Protein AF-A0A9E3B354-F1 (afdb_monomer)

Radius of gyration: 17.32 Å; Cα contacts (8 Å, |Δi|>4): 187; chains: 1; bounding box: 32×49×49 Å

Secondary structure (DSSP, 8-state):
-PPPSS-SHHHHHHHHHHHHHHHHHHHHHHHHHHHHHS--HHHHHHHHHHHHHHHHHHHHHH-S-GGGHHHHHHHHHTT-TT--GGG-HHHHHHHHHHGGGGGG--SS-HHHHHHHHHHHHHHHHHHHH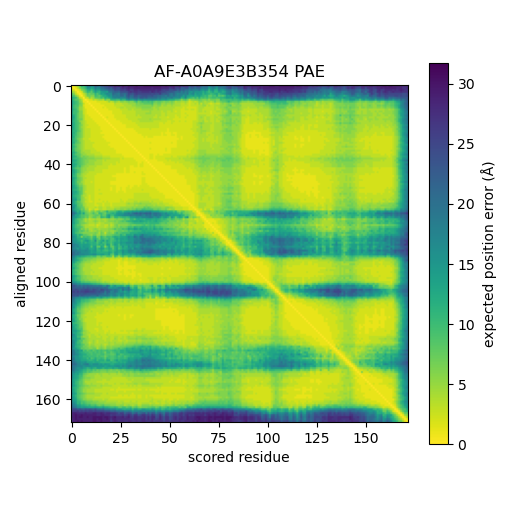HHHHHTTSEETTEEEEEHHHIIIIIIHHHHHHHTTPPP-----

Sequence (172 aa):
MTQHKYSGPALTRWKVGHRLFFVQIDLIILAIRQYVQEPTEHRLRRISDLLRGSAAMMQFCADFGDPSYASVRDSMANVDSNFTGVWSADHRVMIQELKKLRTSSTGWSPSHCDLEDAIRVAYAAHAFICRRFVGDDSSLANKKVPGHKTLLEKFMPRTLAAIGAAPNSQAA

Mean predicted aligned error: 7.38 Å

Foldseek 3Di:
DDDDPQDDDLLVQLVVLVVVLLVLLVQLLVLLVVCLVPPDLVSLLSNLVSLLVNLVSLVSNQPDDQVSVVSNVVVQCVVPLLRAPVPPPSNVSSLVSLLSLQVRDPDDDPSLVSNLVSLVSNLQSVLCSQCRHVNQQDGSNGRPGRPSCCSNVPVSVVSCVSNPHDDDPPDD

Structure (mmCIF, N/CA/C/O backbone):
data_AF-A0A9E3B354-F1
#
_entry.id   AF-A0A9E3B354-F1
#
loop_
_atom_site.group_PDB
_atom_site.id
_atom_site.type_symbol
_atom_site.label_atom_id
_atom_site.label_alt_id
_atom_site.label_comp_id
_atom_site.label_asym_id
_atom_site.label_entity_id
_atom_site.label_seq_id
_atom_site.pdbx_PDB_ins_code
_atom_site.Cartn_x
_atom_site.Cartn_y
_atom_site.Cartn_z
_atom_site.occupancy
_atom_site.B_iso_or_equiv
_atom_site.auth_seq_id
_atom_site.auth_comp_id
_atom_site.auth_asym_id
_atom_site.auth_atom_id
_atom_site.pdbx_PDB_model_num
ATOM 1 N N . MET A 1 1 ? 9.906 -24.648 -26.864 1.00 38.34 1 MET A N 1
ATOM 2 C CA . MET A 1 1 ? 9.398 -23.583 -25.971 1.00 38.34 1 MET A CA 1
ATOM 3 C C . MET A 1 1 ? 9.798 -22.244 -26.561 1.00 38.34 1 MET A C 1
ATOM 5 O O . MET A 1 1 ? 10.980 -21.934 -26.586 1.00 38.34 1 MET A O 1
ATOM 9 N N . THR A 1 2 ? 8.849 -21.496 -27.115 1.00 43.53 2 THR A N 1
ATOM 10 C CA . THR A 1 2 ? 9.095 -20.173 -27.703 1.00 43.53 2 THR A CA 1
ATOM 11 C C . THR A 1 2 ? 9.422 -19.190 -26.584 1.00 43.53 2 THR A C 1
ATOM 13 O O . THR A 1 2 ? 8.617 -18.980 -25.677 1.00 43.53 2 THR A O 1
ATOM 16 N N . GLN A 1 3 ? 10.628 -18.627 -26.610 1.00 45.78 3 GLN A N 1
ATOM 17 C CA . GLN A 1 3 ? 11.053 -17.611 -25.655 1.00 45.78 3 GLN A CA 1
ATOM 18 C C . GLN A 1 3 ? 10.127 -16.396 -25.814 1.00 45.78 3 GLN A C 1
ATOM 20 O O . GLN A 1 3 ? 9.963 -15.869 -26.913 1.00 45.78 3 GLN A O 1
ATOM 25 N N . HIS A 1 4 ? 9.451 -16.000 -24.734 1.00 50.31 4 HIS A N 1
ATOM 26 C CA . HIS A 1 4 ? 8.559 -14.842 -24.737 1.00 50.31 4 HIS A CA 1
ATOM 27 C C . HIS A 1 4 ? 9.336 -13.609 -25.236 1.00 50.31 4 HIS A C 1
ATOM 29 O O . HIS A 1 4 ? 10.444 -13.368 -24.755 1.00 50.31 4 HIS A O 1
ATOM 35 N N . LYS A 1 5 ? 8.764 -12.828 -26.173 1.00 54.38 5 LYS A N 1
ATOM 36 C CA . LYS A 1 5 ? 9.403 -11.647 -26.810 1.00 54.38 5 LYS A CA 1
ATOM 37 C C . LYS A 1 5 ? 10.031 -10.682 -25.795 1.00 54.38 5 LYS A C 1
ATOM 39 O O . LYS A 1 5 ? 11.015 -10.013 -26.083 1.00 54.38 5 LYS A O 1
ATOM 44 N N . TYR A 1 6 ? 9.468 -10.664 -24.592 1.00 59.56 6 TYR A N 1
ATOM 45 C CA . TYR A 1 6 ? 10.022 -10.011 -23.416 1.00 59.56 6 TYR A CA 1
ATOM 46 C C . TYR A 1 6 ? 10.570 -11.096 -22.481 1.00 59.56 6 TYR A C 1
ATOM 48 O O . TYR A 1 6 ? 9.788 -11.855 -21.901 1.00 59.56 6 TYR A O 1
ATOM 56 N N . SER A 1 7 ? 11.893 -11.199 -22.355 1.00 66.06 7 SER A N 1
ATOM 57 C CA . SER A 1 7 ? 12.579 -12.100 -21.423 1.00 66.06 7 SER A CA 1
ATOM 58 C C . SER A 1 7 ? 13.851 -11.428 -20.895 1.00 66.06 7 SER A C 1
ATOM 60 O O . SER A 1 7 ? 14.396 -10.545 -21.551 1.00 66.06 7 SER A O 1
ATOM 62 N N . GLY A 1 8 ? 14.285 -11.781 -19.683 1.00 77.88 8 GLY A N 1
ATOM 63 C CA . GLY A 1 8 ? 15.484 -11.208 -19.065 1.00 77.88 8 GLY A CA 1
ATOM 64 C C . GLY A 1 8 ? 15.343 -10.964 -17.557 1.00 77.88 8 GLY A C 1
ATOM 65 O O . GLY A 1 8 ? 14.230 -11.027 -17.023 1.00 77.88 8 GLY A O 1
ATOM 66 N N . PRO A 1 9 ? 16.454 -10.672 -16.855 1.00 81.75 9 PRO A N 1
ATOM 67 C CA . PRO A 1 9 ? 16.477 -10.544 -15.396 1.00 81.75 9 PRO A CA 1
ATOM 68 C C . PRO A 1 9 ? 15.495 -9.503 -14.839 1.00 81.75 9 PRO A C 1
ATOM 70 O O . PRO A 1 9 ? 14.837 -9.766 -13.833 1.00 81.75 9 PRO A O 1
ATOM 73 N N . ALA A 1 10 ? 15.334 -8.361 -15.519 1.00 83.94 10 ALA A N 1
ATOM 74 C CA . ALA A 1 10 ? 14.411 -7.300 -15.109 1.00 83.94 10 ALA A CA 1
ATOM 75 C C . ALA A 1 10 ? 12.942 -7.750 -15.149 1.00 83.94 10 ALA A C 1
ATOM 77 O O . ALA A 1 10 ? 12.208 -7.557 -14.182 1.00 83.94 10 ALA A O 1
ATOM 78 N N . LEU A 1 11 ? 12.517 -8.424 -16.226 1.00 81.12 11 LEU A N 1
ATOM 79 C CA . LEU A 1 11 ? 11.148 -8.928 -16.332 1.00 81.12 11 LEU A CA 1
ATOM 80 C C . LEU A 1 11 ? 10.877 -10.063 -15.338 1.00 81.12 11 LEU A C 1
ATOM 82 O O . LEU A 1 11 ? 9.784 -10.135 -14.776 1.00 81.12 11 LEU A O 1
ATOM 86 N N . THR A 1 12 ? 11.853 -10.943 -15.098 1.00 83.88 12 THR A N 1
ATOM 87 C CA . THR A 1 12 ? 11.736 -11.986 -14.068 1.00 83.88 12 THR A CA 1
ATOM 88 C C . THR A 1 12 ? 11.559 -11.364 -12.688 1.00 83.88 12 THR A C 1
ATOM 90 O O . THR A 1 12 ? 10.618 -11.720 -11.981 1.00 83.88 12 THR A O 1
ATOM 93 N N . ARG A 1 13 ? 12.401 -10.389 -12.328 1.00 85.38 13 ARG A N 1
ATOM 94 C CA . ARG A 1 13 ? 12.306 -9.655 -11.061 1.00 85.38 13 ARG A CA 1
ATOM 95 C C . ARG A 1 13 ? 10.970 -8.935 -10.921 1.00 85.38 13 ARG A C 1
ATOM 97 O O . ARG A 1 13 ? 10.319 -9.081 -9.892 1.00 85.38 13 ARG A O 1
ATOM 104 N N . TRP A 1 14 ? 10.516 -8.255 -11.974 1.00 84.00 14 TRP A N 1
ATOM 105 C CA . TRP A 1 14 ? 9.204 -7.612 -12.011 1.00 84.00 14 TRP A CA 1
ATOM 106 C C . TRP A 1 14 ? 8.068 -8.608 -11.746 1.00 84.00 14 TRP A C 1
ATOM 108 O O . TRP A 1 14 ? 7.241 -8.372 -10.868 1.00 84.00 14 TRP A O 1
ATOM 118 N N . LYS A 1 15 ? 8.044 -9.744 -12.459 1.00 82.69 15 LYS A N 1
ATOM 119 C CA . LYS A 1 15 ? 7.008 -10.782 -12.318 1.00 82.69 15 LYS A CA 1
ATOM 120 C C . LYS A 1 15 ? 7.011 -11.424 -10.932 1.00 82.69 15 LYS A C 1
ATOM 122 O O . LYS A 1 15 ? 5.948 -11.592 -10.341 1.00 82.69 15 LYS A O 1
ATOM 127 N N . VAL A 1 16 ? 8.185 -11.800 -10.425 1.00 86.12 16 VAL A N 1
ATOM 128 C CA . VAL A 1 16 ? 8.330 -12.398 -9.090 1.00 86.12 16 VAL A CA 1
ATOM 129 C C . VAL A 1 16 ? 7.907 -11.398 -8.023 1.00 86.12 16 VAL A C 1
ATOM 131 O O . VAL A 1 16 ? 7.076 -11.721 -7.180 1.00 86.12 16 VAL A O 1
ATOM 134 N N . GLY A 1 17 ? 8.410 -10.169 -8.105 1.00 85.69 17 GLY A N 1
ATOM 135 C CA . GLY A 1 17 ? 8.074 -9.112 -7.168 1.00 85.69 17 GLY A CA 1
ATOM 136 C C . GLY A 1 17 ? 6.579 -8.779 -7.155 1.00 85.69 17 GLY A C 1
ATOM 137 O O . GLY A 1 17 ? 5.995 -8.691 -6.082 1.00 85.69 17 GLY A O 1
ATOM 138 N N . HIS A 1 18 ? 5.920 -8.705 -8.318 1.00 84.94 18 HIS A N 1
ATOM 139 C CA . HIS A 1 18 ? 4.469 -8.482 -8.388 1.00 84.94 18 HIS A CA 1
ATOM 140 C C . HIS A 1 18 ? 3.662 -9.624 -7.770 1.00 84.94 18 HIS A C 1
ATOM 142 O O . HIS A 1 18 ? 2.683 -9.372 -7.076 1.00 84.94 18 HIS A O 1
ATOM 148 N N . ARG A 1 19 ? 4.074 -10.881 -7.978 1.00 86.62 19 ARG A N 1
ATOM 149 C CA . ARG A 1 19 ? 3.423 -12.032 -7.330 1.00 86.62 19 ARG A CA 1
ATOM 150 C C . ARG A 1 19 ? 3.533 -11.949 -5.810 1.00 86.62 19 ARG A C 1
ATOM 152 O O . ARG A 1 19 ? 2.537 -12.156 -5.127 1.00 86.62 19 ARG A O 1
ATOM 159 N N . LEU A 1 20 ? 4.716 -11.611 -5.295 1.00 88.06 20 LEU A N 1
ATOM 160 C CA . LEU A 1 20 ? 4.921 -11.404 -3.860 1.00 88.06 20 LEU A CA 1
ATOM 161 C C . LEU A 1 20 ? 4.068 -10.239 -3.345 1.00 88.06 20 LEU A C 1
ATOM 163 O O . LEU A 1 20 ? 3.438 -10.364 -2.301 1.00 88.06 20 LEU A O 1
ATOM 167 N N . PHE A 1 21 ? 3.980 -9.148 -4.108 1.00 87.81 21 PHE A N 1
ATOM 168 C CA . PHE A 1 21 ? 3.163 -7.991 -3.758 1.00 87.81 21 PHE A CA 1
ATOM 169 C C . PHE A 1 21 ? 1.665 -8.324 -3.667 1.00 87.81 21 PHE A C 1
ATOM 171 O O . PHE A 1 21 ? 0.999 -7.846 -2.753 1.00 87.81 21 PHE A O 1
ATOM 178 N N . PHE A 1 22 ? 1.130 -9.178 -4.547 1.00 87.94 22 PHE A N 1
ATOM 179 C CA . PHE A 1 22 ? -0.267 -9.622 -4.447 1.00 87.94 22 PHE A CA 1
ATOM 180 C C . PHE A 1 22 ? -0.524 -10.463 -3.196 1.00 87.94 22 PHE A C 1
ATOM 182 O O . PHE A 1 22 ? -1.462 -10.178 -2.458 1.00 87.94 22 PHE A O 1
ATOM 189 N N . VAL A 1 23 ? 0.363 -11.410 -2.881 1.00 91.94 23 VAL A N 1
ATOM 190 C CA . VAL A 1 23 ? 0.269 -12.165 -1.620 1.00 91.94 23 VAL A CA 1
ATOM 191 C C . VAL A 1 23 ? 0.346 -11.220 -0.415 1.00 91.94 23 VAL A C 1
ATOM 193 O O . VAL A 1 23 ? -0.389 -11.378 0.556 1.00 91.94 23 VAL A O 1
ATOM 196 N N . GLN A 1 24 ? 1.198 -10.197 -0.478 1.00 94.62 24 GLN A N 1
ATOM 197 C CA . GLN A 1 24 ? 1.321 -9.201 0.583 1.00 94.62 24 GLN A CA 1
ATOM 198 C C . GLN A 1 24 ? 0.036 -8.391 0.783 1.00 94.62 24 GLN A C 1
ATOM 200 O O . GLN A 1 24 ? -0.337 -8.126 1.925 1.00 94.62 24 GLN A O 1
ATOM 205 N N . ILE A 1 25 ? -0.654 -8.024 -0.302 1.00 93.75 25 ILE A N 1
ATOM 206 C CA . ILE A 1 25 ? -1.966 -7.367 -0.244 1.00 93.75 25 ILE A CA 1
ATOM 207 C C . ILE A 1 25 ? -2.964 -8.243 0.523 1.00 93.75 25 ILE A C 1
ATOM 209 O O . ILE A 1 25 ? -3.622 -7.751 1.443 1.00 93.75 25 ILE A O 1
ATOM 213 N N . ASP A 1 26 ? -3.030 -9.536 0.209 1.00 95.06 26 ASP A N 1
ATOM 214 C CA . ASP A 1 26 ? -3.939 -10.469 0.880 1.00 95.06 26 ASP A CA 1
ATOM 215 C C . ASP A 1 26 ? -3.620 -10.602 2.372 1.00 95.06 26 ASP A C 1
ATOM 217 O O . ASP A 1 26 ? -4.519 -10.568 3.217 1.00 95.06 26 ASP A O 1
ATOM 221 N N . LEU A 1 27 ? -2.334 -10.675 2.728 1.00 97.75 27 LEU A N 1
ATOM 222 C CA . LEU A 1 27 ? -1.902 -10.708 4.126 1.00 97.75 27 LEU A CA 1
ATOM 223 C C . LEU A 1 27 ? -2.299 -9.434 4.882 1.00 97.75 27 LEU A C 1
ATOM 225 O O . LEU A 1 27 ? -2.748 -9.529 6.027 1.00 97.75 27 LEU A O 1
ATOM 229 N N . ILE A 1 28 ? -2.175 -8.258 4.257 1.00 97.62 28 ILE A N 1
ATOM 230 C CA . ILE A 1 28 ? -2.609 -6.980 4.843 1.00 97.62 28 ILE A CA 1
ATOM 231 C C . ILE A 1 28 ? -4.127 -6.987 5.059 1.00 97.62 28 ILE A C 1
ATOM 233 O O . ILE A 1 28 ? -4.585 -6.650 6.150 1.00 97.62 28 ILE A O 1
ATOM 237 N N . ILE A 1 29 ? -4.911 -7.416 4.064 1.00 97.50 29 ILE A N 1
ATOM 238 C CA . ILE A 1 29 ? -6.375 -7.529 4.170 1.00 97.50 29 ILE A CA 1
ATOM 239 C C . ILE A 1 29 ? -6.766 -8.424 5.348 1.00 97.50 29 ILE A C 1
ATOM 241 O O . ILE A 1 29 ? -7.600 -8.041 6.171 1.00 97.50 29 ILE A O 1
ATOM 245 N N . LEU A 1 30 ? -6.160 -9.609 5.449 1.00 97.94 30 LEU A N 1
ATOM 246 C CA . LEU A 1 30 ? -6.443 -10.555 6.526 1.00 97.94 30 LEU A CA 1
ATOM 247 C C . LEU A 1 30 ? -6.051 -9.988 7.894 1.00 97.94 30 LEU A C 1
ATOM 249 O O . LEU A 1 30 ? -6.830 -10.109 8.838 1.00 97.94 30 LEU A O 1
ATOM 253 N N . ALA A 1 31 ? -4.893 -9.333 8.004 1.00 97.62 31 ALA A N 1
ATOM 254 C CA . ALA A 1 31 ? -4.447 -8.717 9.251 1.00 97.62 31 ALA A CA 1
ATOM 255 C C . ALA A 1 31 ? -5.386 -7.589 9.706 1.00 97.62 31 ALA A C 1
ATOM 257 O O . ALA A 1 31 ? -5.748 -7.534 10.881 1.00 97.62 31 ALA A O 1
ATOM 258 N N . ILE A 1 32 ? -5.847 -6.742 8.777 1.00 96.25 32 ILE A N 1
ATOM 259 C CA . ILE A 1 32 ? -6.831 -5.693 9.072 1.00 96.25 32 ILE A CA 1
ATOM 260 C C . ILE A 1 32 ? -8.142 -6.310 9.552 1.00 96.25 32 ILE A C 1
ATOM 262 O O . ILE A 1 32 ? -8.662 -5.907 10.587 1.00 96.25 32 ILE A O 1
ATOM 266 N N . ARG A 1 33 ? -8.667 -7.320 8.849 1.00 96.50 33 ARG A N 1
ATOM 267 C CA . ARG A 1 33 ? -9.909 -7.997 9.255 1.00 96.50 33 ARG A CA 1
ATOM 268 C C . ARG A 1 33 ? -9.790 -8.618 10.639 1.00 96.50 33 ARG A C 1
ATOM 270 O O . ARG A 1 33 ? -10.705 -8.478 11.440 1.00 96.50 33 ARG A O 1
ATOM 277 N N . GLN A 1 34 ? -8.663 -9.259 10.936 1.00 95.88 34 GLN A N 1
ATOM 278 C CA . GLN A 1 34 ? -8.391 -9.812 12.260 1.00 95.88 34 GLN A CA 1
ATOM 279 C C . GLN A 1 34 ? -8.354 -8.732 13.345 1.00 95.88 34 GLN A C 1
ATOM 281 O O . GLN A 1 34 ? -8.923 -8.937 14.411 1.00 95.88 34 GLN A O 1
ATOM 286 N N . TYR A 1 35 ? -7.716 -7.589 13.082 1.00 93.88 35 TYR A N 1
ATOM 287 C CA . TYR A 1 35 ? -7.713 -6.456 14.008 1.00 93.88 35 TYR A CA 1
ATOM 288 C C . TYR A 1 35 ? -9.115 -5.873 14.217 1.00 93.88 35 TYR A C 1
ATOM 290 O O . TYR A 1 35 ? -9.491 -5.588 15.344 1.00 93.88 35 TYR A O 1
ATOM 298 N N . VAL A 1 36 ? -9.911 -5.732 13.153 1.00 93.38 36 VAL A N 1
ATOM 299 C CA . VAL A 1 36 ? -11.286 -5.218 13.251 1.00 93.38 36 VAL A CA 1
ATOM 300 C C . VAL A 1 36 ? -12.169 -6.126 14.112 1.00 93.38 36 VAL A C 1
ATOM 302 O O . VAL A 1 36 ? -13.021 -5.619 14.835 1.00 93.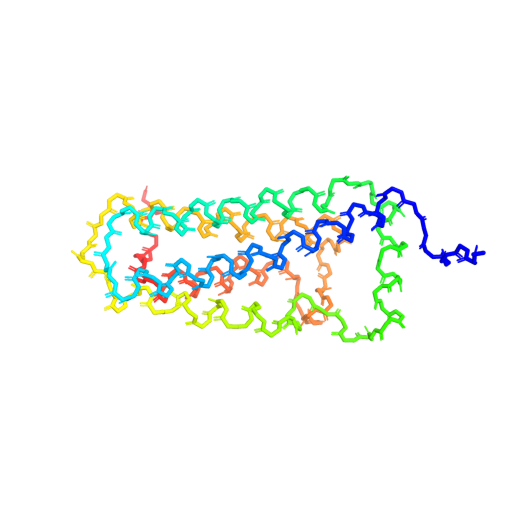38 36 VAL A O 1
ATOM 305 N N . GLN A 1 37 ? -11.975 -7.448 14.047 1.00 93.44 37 GLN A N 1
ATOM 306 C CA . GLN A 1 37 ? -12.708 -8.403 14.888 1.00 93.44 37 GLN A CA 1
ATOM 307 C C . GLN A 1 37 ? -12.239 -8.385 16.347 1.00 93.44 37 GLN A C 1
ATOM 309 O O . GLN A 1 37 ? -13.054 -8.500 17.256 1.00 93.44 37 GLN A O 1
ATOM 314 N N . GLU A 1 38 ? -10.934 -8.247 16.573 1.00 92.62 38 GLU A N 1
ATOM 315 C CA . GLU A 1 38 ? -10.334 -8.275 17.905 1.00 92.62 38 GLU A CA 1
ATOM 316 C C . GLU A 1 38 ? -9.209 -7.228 17.992 1.00 92.62 38 GLU A C 1
ATOM 318 O O . GLU A 1 38 ? -8.051 -7.532 17.681 1.00 92.62 38 GLU A O 1
ATOM 323 N N . PRO A 1 39 ? -9.518 -5.979 18.382 1.00 91.00 39 PRO A N 1
ATOM 324 C CA . PRO A 1 39 ? -8.530 -4.908 18.392 1.00 91.00 39 PRO A CA 1
ATOM 325 C C . PRO A 1 39 ? -7.482 -5.118 19.488 1.00 91.00 39 PRO A C 1
ATOM 327 O O . PRO A 1 39 ? -7.756 -4.969 20.676 1.00 91.00 39 PRO A O 1
ATOM 330 N N . THR A 1 40 ? -6.255 -5.452 19.088 1.00 90.62 40 THR A N 1
ATOM 331 C CA . THR A 1 40 ? -5.104 -5.570 19.995 1.00 90.62 40 THR A CA 1
ATOM 332 C C . THR A 1 40 ? -3.885 -4.861 19.417 1.00 90.62 40 THR A C 1
ATOM 334 O O . THR A 1 40 ? -3.700 -4.814 18.198 1.00 90.62 40 THR A O 1
ATOM 337 N N . GLU A 1 41 ? -3.009 -4.361 20.291 1.00 89.38 41 GLU A N 1
ATOM 338 C CA . GLU A 1 41 ? -1.750 -3.705 19.904 1.00 89.38 41 GLU A CA 1
ATOM 339 C C . GLU A 1 41 ? -0.878 -4.602 19.014 1.00 89.38 41 GLU A C 1
ATOM 341 O O . GLU A 1 41 ? -0.339 -4.162 18.003 1.00 89.38 41 GLU A O 1
ATOM 346 N N . HIS A 1 42 ? -0.795 -5.895 19.338 1.00 91.81 42 HIS A N 1
ATOM 347 C CA . HIS A 1 42 ? -0.046 -6.866 18.541 1.00 91.81 42 HIS A CA 1
ATOM 348 C C . HIS A 1 42 ? -0.597 -6.997 17.111 1.00 91.81 42 HIS A C 1
ATOM 350 O O . HIS A 1 42 ? 0.169 -7.037 16.146 1.00 91.81 42 HIS A O 1
ATOM 356 N N . ARG A 1 43 ? -1.926 -7.046 16.950 1.00 94.00 43 ARG A N 1
ATOM 357 C CA . ARG A 1 43 ? -2.555 -7.125 15.624 1.00 94.00 43 ARG A CA 1
ATOM 358 C C . ARG A 1 43 ? -2.382 -5.822 14.845 1.00 94.00 43 ARG A C 1
ATOM 360 O O . ARG A 1 43 ? -2.152 -5.889 13.641 1.00 94.00 43 ARG A O 1
ATOM 367 N N . LEU A 1 44 ? -2.418 -4.670 15.518 1.00 92.44 44 LEU A N 1
ATOM 368 C CA . LEU A 1 44 ? -2.142 -3.378 14.889 1.00 92.44 44 LEU A CA 1
ATOM 369 C C . LEU A 1 44 ? -0.693 -3.299 14.388 1.00 92.44 44 LEU A C 1
ATOM 371 O O . LEU A 1 44 ? -0.465 -2.998 13.219 1.00 92.44 44 LEU A O 1
ATOM 375 N N . ARG A 1 45 ? 0.279 -3.686 15.224 1.00 93.50 45 ARG A N 1
ATOM 376 C CA . ARG A 1 45 ? 1.699 -3.751 14.846 1.00 93.50 45 ARG A CA 1
ATOM 377 C C . ARG A 1 45 ? 1.944 -4.680 13.660 1.00 93.50 45 ARG A C 1
ATOM 379 O O . ARG A 1 45 ? 2.678 -4.322 12.746 1.00 93.50 45 ARG A O 1
ATOM 386 N N . ARG A 1 46 ? 1.267 -5.832 13.619 1.00 96.25 46 ARG A N 1
ATOM 387 C CA . ARG A 1 46 ? 1.350 -6.759 12.482 1.00 96.25 46 ARG A CA 1
ATOM 388 C C . ARG A 1 46 ? 0.936 -6.101 11.164 1.00 96.25 46 ARG A C 1
ATOM 390 O O . ARG A 1 46 ? 1.541 -6.387 10.136 1.00 96.25 46 ARG A O 1
ATOM 397 N N . ILE A 1 47 ? -0.070 -5.224 11.169 1.00 96.75 47 ILE A N 1
ATOM 398 C CA . ILE A 1 47 ? -0.462 -4.465 9.970 1.00 96.75 47 ILE A CA 1
ATOM 399 C C . ILE A 1 47 ? 0.678 -3.530 9.550 1.00 96.75 47 ILE A C 1
ATOM 401 O O . ILE A 1 47 ? 1.034 -3.497 8.371 1.00 96.75 47 ILE A O 1
ATOM 405 N N . SER A 1 48 ? 1.292 -2.826 10.502 1.00 96.44 48 SER A N 1
ATOM 406 C CA . SER A 1 48 ? 2.443 -1.948 10.259 1.00 96.44 48 SER A CA 1
ATOM 407 C C . SER A 1 48 ? 3.634 -2.705 9.659 1.00 96.44 48 SER A C 1
ATOM 409 O O . SER A 1 48 ? 4.220 -2.259 8.672 1.00 96.44 48 SER A O 1
ATOM 411 N N . ASP A 1 49 ? 3.959 -3.887 10.185 1.00 97.69 49 ASP A N 1
ATOM 412 C CA . ASP A 1 49 ? 5.039 -4.735 9.663 1.00 97.69 49 ASP A CA 1
ATOM 413 C C . ASP A 1 49 ? 4.757 -5.200 8.232 1.00 97.69 49 ASP A C 1
ATOM 415 O O . ASP A 1 49 ? 5.633 -5.156 7.366 1.00 97.69 49 ASP A O 1
ATOM 419 N N . LEU A 1 50 ? 3.511 -5.582 7.944 1.00 97.94 50 LEU A N 1
ATOM 420 C CA . LEU A 1 50 ? 3.102 -5.981 6.601 1.00 97.94 50 LEU A CA 1
ATOM 421 C C . LEU A 1 50 ? 3.145 -4.804 5.610 1.00 97.94 50 LEU A C 1
ATOM 423 O O . LEU A 1 50 ? 3.542 -4.983 4.456 1.00 97.94 50 LEU A O 1
ATOM 427 N N . LEU A 1 51 ? 2.795 -3.591 6.036 1.00 97.31 51 LEU A N 1
ATOM 428 C CA . LEU A 1 51 ? 2.933 -2.393 5.204 1.00 97.31 51 LEU A CA 1
ATOM 429 C C . LEU A 1 51 ? 4.407 -2.078 4.910 1.00 97.31 51 LEU A C 1
ATOM 431 O O . LEU A 1 51 ? 4.749 -1.810 3.757 1.00 97.31 51 LEU A O 1
ATOM 435 N N . ARG A 1 52 ? 5.306 -2.198 5.895 1.00 97.06 52 ARG A N 1
ATOM 436 C CA . ARG A 1 52 ? 6.760 -2.062 5.673 1.00 97.06 52 ARG A CA 1
ATOM 437 C C . ARG A 1 52 ? 7.302 -3.150 4.745 1.00 97.06 52 ARG A C 1
ATOM 439 O O . ARG A 1 52 ? 8.079 -2.852 3.839 1.00 97.06 52 ARG A O 1
ATOM 446 N N . GLY A 1 53 ? 6.832 -4.388 4.896 1.00 96.12 53 GLY A N 1
ATOM 447 C CA . GLY A 1 53 ? 7.139 -5.487 3.979 1.00 96.12 53 GLY A CA 1
ATOM 448 C C . GLY A 1 53 ? 6.744 -5.164 2.535 1.00 96.12 53 GLY A C 1
ATOM 449 O O . GLY A 1 53 ? 7.523 -5.398 1.612 1.00 96.12 53 GLY A O 1
ATOM 450 N N . SER A 1 54 ? 5.585 -4.527 2.334 1.00 94.88 54 SER A N 1
ATOM 451 C CA . SER A 1 54 ? 5.151 -4.085 1.003 1.00 94.88 54 SER A CA 1
ATOM 452 C C . SER A 1 54 ? 6.103 -3.054 0.379 1.00 94.88 54 SER A C 1
ATOM 454 O O . SER A 1 54 ? 6.385 -3.129 -0.81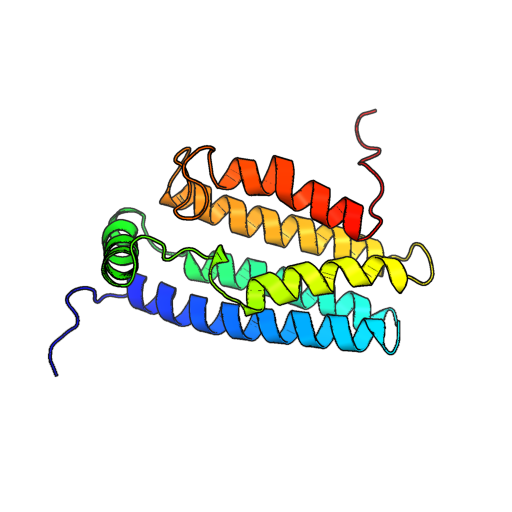7 1.00 94.88 54 SER A O 1
ATOM 456 N N . ALA A 1 55 ? 6.678 -2.154 1.184 1.00 94.38 55 ALA A N 1
ATOM 457 C CA . ALA A 1 55 ? 7.675 -1.187 0.731 1.00 94.38 55 ALA A CA 1
ATOM 458 C C . ALA A 1 55 ? 8.983 -1.866 0.286 1.00 94.38 55 ALA A C 1
ATOM 460 O O . ALA A 1 55 ? 9.545 -1.511 -0.752 1.00 94.38 55 ALA A O 1
ATOM 461 N N . ALA A 1 56 ? 9.443 -2.883 1.021 1.00 92.06 56 ALA A N 1
ATOM 462 C CA . ALA A 1 56 ? 10.611 -3.675 0.633 1.00 92.06 56 ALA A CA 1
ATOM 463 C C . ALA A 1 56 ? 10.362 -4.454 -0.671 1.00 92.06 56 ALA A C 1
ATOM 465 O O . ALA A 1 56 ? 11.215 -4.479 -1.558 1.00 92.06 56 ALA A O 1
ATOM 466 N N . MET A 1 57 ? 9.167 -5.032 -0.839 1.00 90.94 57 MET A N 1
ATOM 467 C CA . MET A 1 57 ? 8.783 -5.712 -2.082 1.00 90.94 57 MET A CA 1
ATOM 468 C C . MET A 1 57 ? 8.739 -4.756 -3.270 1.00 90.94 57 MET A C 1
ATOM 470 O O . MET A 1 57 ? 9.217 -5.095 -4.349 1.00 90.94 57 MET A O 1
ATOM 474 N N . MET A 1 58 ? 8.206 -3.552 -3.070 1.00 89.56 58 MET A N 1
ATOM 475 C CA . MET A 1 58 ? 8.226 -2.473 -4.051 1.00 89.56 58 MET A CA 1
ATOM 476 C C . MET A 1 58 ? 9.667 -2.164 -4.493 1.00 89.56 58 MET A C 1
ATOM 478 O O . MET A 1 58 ? 9.969 -2.190 -5.688 1.00 89.56 58 MET A O 1
ATOM 482 N N . GLN A 1 59 ? 10.583 -1.953 -3.549 1.00 88.75 59 GLN A N 1
ATOM 483 C CA . GLN A 1 59 ? 11.994 -1.710 -3.865 1.00 88.75 59 GLN A CA 1
ATOM 484 C C . GLN A 1 59 ? 12.621 -2.886 -4.623 1.00 88.75 59 GLN A C 1
ATOM 486 O O . GLN A 1 59 ? 13.252 -2.675 -5.656 1.00 88.75 59 GLN A O 1
ATOM 491 N N . PHE A 1 60 ? 12.367 -4.124 -4.189 1.00 87.62 60 PHE A N 1
ATOM 492 C CA . PHE A 1 60 ? 12.821 -5.328 -4.888 1.00 87.62 60 PHE A CA 1
ATOM 493 C C . PHE A 1 60 ? 12.296 -5.401 -6.328 1.00 87.62 60 PHE A C 1
ATOM 495 O O . PHE A 1 60 ? 13.056 -5.741 -7.236 1.00 87.62 60 PHE A O 1
ATOM 502 N N . CYS A 1 61 ? 11.022 -5.057 -6.557 1.00 84.44 61 CYS A N 1
ATOM 503 C CA . CYS A 1 61 ? 10.427 -5.005 -7.895 1.00 84.44 61 CYS A CA 1
ATOM 504 C C . CYS A 1 61 ? 11.130 -3.999 -8.803 1.00 84.44 61 CYS A C 1
ATOM 506 O O . CYS A 1 61 ? 11.122 -4.197 -10.010 1.00 84.44 61 CYS A O 1
ATOM 508 N N . ALA A 1 62 ? 11.684 -2.923 -8.245 1.00 84.44 62 ALA A N 1
ATOM 509 C CA . ALA A 1 62 ? 12.265 -1.809 -8.989 1.00 84.44 62 ALA A CA 1
ATOM 510 C C . ALA A 1 62 ? 13.801 -1.835 -9.066 1.00 84.44 62 ALA A C 1
ATOM 512 O O . ALA A 1 62 ? 14.407 -0.945 -9.670 1.00 84.44 62 ALA A O 1
ATOM 513 N N . ASP A 1 63 ? 14.426 -2.853 -8.475 1.00 86.62 63 ASP A N 1
ATOM 514 C CA . ASP A 1 63 ? 15.873 -3.051 -8.416 1.00 86.62 63 ASP A CA 1
ATOM 515 C C . ASP A 1 63 ? 16.424 -3.612 -9.744 1.00 86.62 63 ASP A C 1
ATOM 517 O O . ASP A 1 63 ? 16.852 -4.761 -9.867 1.00 86.62 63 ASP A O 1
ATOM 521 N N . PHE A 1 64 ? 16.315 -2.794 -10.791 1.00 82.25 64 PHE A N 1
ATOM 522 C CA . PHE A 1 64 ? 16.943 -2.984 -12.095 1.00 82.25 64 PHE A CA 1
ATOM 523 C C . PHE A 1 64 ? 17.156 -1.631 -12.797 1.00 82.25 64 PHE A C 1
ATOM 525 O O . PHE A 1 64 ? 16.598 -0.606 -12.395 1.00 82.25 64 PHE A O 1
ATOM 532 N N . GLY A 1 65 ? 18.008 -1.611 -13.826 1.00 77.75 65 GLY A N 1
ATOM 533 C CA . GLY A 1 65 ? 18.360 -0.396 -14.570 1.00 77.75 65 GLY A CA 1
ATOM 534 C C . GLY A 1 65 ? 17.249 0.110 -15.496 1.00 77.75 65 GLY A C 1
ATOM 535 O O . GLY A 1 65 ? 16.495 -0.675 -16.069 1.00 77.75 65 GLY A O 1
ATOM 536 N N . ASP A 1 66 ? 17.201 1.427 -15.688 1.00 69.00 66 ASP A N 1
ATOM 537 C CA . ASP A 1 66 ? 16.166 2.136 -16.453 1.00 69.00 66 ASP A CA 1
ATOM 538 C C . ASP A 1 66 ? 16.003 1.669 -17.921 1.00 69.00 66 ASP A C 1
ATOM 540 O O . ASP A 1 66 ? 14.872 1.429 -18.348 1.00 69.00 66 ASP A O 1
ATOM 544 N N . PRO A 1 67 ? 17.080 1.357 -18.683 1.00 68.62 67 PRO A N 1
ATOM 545 C CA . PRO A 1 67 ? 16.941 0.837 -20.050 1.00 68.62 67 PRO A CA 1
ATOM 546 C C . PRO A 1 67 ? 16.156 -0.479 -20.135 1.00 68.62 67 PRO A C 1
ATOM 548 O O . PRO A 1 67 ? 15.556 -0.795 -21.160 1.00 68.62 67 PRO A O 1
ATOM 551 N N . SER A 1 68 ? 16.133 -1.259 -19.049 1.00 76.88 68 SER A N 1
ATOM 552 C CA . SER A 1 68 ? 15.375 -2.512 -18.991 1.00 76.88 68 SER A CA 1
ATOM 553 C C . SER A 1 68 ? 13.880 -2.290 -18.747 1.00 76.88 68 SER A C 1
ATOM 555 O O . SER A 1 68 ? 13.081 -3.188 -19.029 1.00 76.88 68 SER A O 1
ATOM 557 N N . TYR A 1 69 ? 13.475 -1.111 -18.261 1.00 78.50 69 TYR A N 1
ATOM 558 C CA . TYR A 1 69 ? 12.080 -0.811 -17.952 1.00 78.50 69 TYR A CA 1
ATOM 559 C C . TYR A 1 69 ? 11.195 -0.750 -19.198 1.00 78.50 69 TYR A C 1
ATOM 561 O O . TYR A 1 69 ? 10.055 -1.203 -19.136 1.00 78.50 69 TYR A O 1
ATOM 569 N N . ALA A 1 70 ? 11.713 -0.295 -20.345 1.00 78.75 70 ALA A N 1
ATOM 570 C CA . ALA A 1 70 ? 10.959 -0.274 -21.603 1.00 78.75 70 ALA A CA 1
ATOM 571 C C . ALA A 1 70 ? 10.399 -1.665 -21.957 1.00 78.75 70 ALA A C 1
ATOM 573 O O . ALA A 1 70 ? 9.210 -1.813 -22.226 1.00 78.75 70 ALA A O 1
ATOM 574 N N . SER A 1 71 ? 11.222 -2.711 -21.818 1.00 76.25 71 SER A N 1
ATOM 575 C CA . SER A 1 71 ? 10.793 -4.097 -22.058 1.00 76.25 71 SER A CA 1
ATOM 576 C C . SER A 1 71 ? 9.703 -4.571 -21.086 1.00 76.25 71 SER A C 1
ATOM 578 O O . SER A 1 71 ? 8.796 -5.309 -21.472 1.00 76.25 71 SER A O 1
ATOM 580 N N . VAL A 1 72 ? 9.763 -4.123 -19.827 1.00 79.0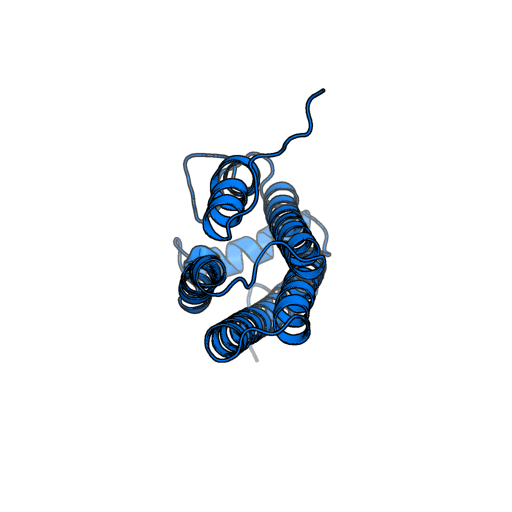0 72 VAL A N 1
ATOM 581 C CA . VAL A 1 72 ? 8.751 -4.411 -18.803 1.00 79.00 72 VAL A CA 1
ATOM 582 C C . VAL A 1 72 ? 7.452 -3.681 -19.136 1.00 79.00 72 VAL A C 1
ATOM 584 O O . VAL A 1 72 ? 6.391 -4.305 -19.159 1.00 79.00 72 VAL A O 1
ATOM 587 N N . ARG A 1 73 ? 7.530 -2.387 -19.461 1.00 77.44 73 ARG A N 1
ATOM 588 C CA . ARG A 1 73 ? 6.391 -1.545 -19.840 1.00 77.44 73 ARG A CA 1
ATOM 589 C C . ARG A 1 73 ? 5.665 -2.085 -21.066 1.00 77.44 73 ARG A C 1
ATOM 591 O O . ARG A 1 73 ? 4.450 -2.257 -21.009 1.00 77.44 73 ARG A O 1
ATOM 598 N N . ASP A 1 74 ? 6.396 -2.425 -22.121 1.00 76.31 74 ASP A N 1
ATOM 599 C CA . ASP A 1 74 ? 5.826 -3.000 -23.339 1.00 76.31 74 ASP A CA 1
ATOM 600 C C . ASP A 1 74 ? 5.158 -4.346 -23.064 1.00 76.31 74 ASP A C 1
ATOM 602 O O . ASP A 1 74 ? 4.075 -4.623 -23.579 1.00 76.31 74 ASP A O 1
ATOM 606 N N . SER A 1 75 ? 5.757 -5.185 -22.212 1.00 73.75 75 SER A N 1
ATOM 607 C CA . SER A 1 75 ? 5.147 -6.465 -21.841 1.00 73.75 75 SER A CA 1
ATOM 608 C C . SER A 1 75 ? 3.801 -6.304 -21.125 1.00 73.75 75 SER A C 1
ATOM 610 O O . SER A 1 75 ? 2.951 -7.178 -21.248 1.00 73.75 75 SER A O 1
ATOM 612 N N . MET A 1 76 ? 3.590 -5.193 -20.410 1.00 72.75 76 MET A N 1
ATOM 613 C CA . MET A 1 76 ? 2.326 -4.877 -19.740 1.00 72.75 76 MET A CA 1
ATOM 614 C C . MET A 1 76 ? 1.316 -4.227 -20.689 1.00 72.75 76 MET A C 1
ATOM 616 O O . MET A 1 76 ? 0.162 -4.646 -20.734 1.00 72.75 76 MET A O 1
ATOM 620 N N . ALA A 1 77 ? 1.750 -3.235 -21.474 1.00 68.69 77 ALA A N 1
ATOM 621 C CA . ALA A 1 77 ? 0.886 -2.484 -22.385 1.00 68.69 77 ALA A CA 1
ATOM 622 C C . ALA A 1 77 ? 0.278 -3.362 -23.492 1.00 68.69 77 ALA A C 1
ATOM 624 O O . ALA A 1 77 ? -0.843 -3.110 -23.925 1.00 68.69 77 ALA A O 1
ATOM 625 N N . ASN A 1 78 ? 0.995 -4.408 -23.920 1.00 68.12 78 ASN A N 1
ATOM 626 C CA . ASN A 1 78 ? 0.497 -5.369 -24.907 1.00 68.12 78 ASN A CA 1
ATOM 627 C C . ASN A 1 78 ? -0.526 -6.369 -24.343 1.00 68.12 78 ASN A C 1
ATOM 629 O O . ASN A 1 78 ? -1.190 -7.043 -25.125 1.00 68.12 78 ASN A O 1
ATOM 633 N N . VAL A 1 79 ? -0.641 -6.496 -23.016 1.00 67.31 79 VAL A N 1
ATOM 634 C CA . VAL A 1 79 ? -1.678 -7.329 -22.382 1.00 67.31 79 VAL A CA 1
ATOM 635 C C . VAL A 1 79 ? -2.973 -6.534 -22.251 1.00 67.31 79 VAL A C 1
ATOM 637 O O . VAL A 1 79 ? -4.032 -7.028 -22.621 1.00 67.31 79 VAL A O 1
ATOM 640 N N . ASP A 1 80 ? -2.886 -5.298 -21.758 1.00 58.38 80 ASP A N 1
ATOM 641 C CA . ASP A 1 80 ? -3.996 -4.346 -21.744 1.00 58.38 80 ASP A CA 1
ATOM 642 C C . ASP A 1 80 ? -3.435 -2.919 -21.688 1.00 58.38 80 ASP A C 1
ATOM 644 O O . ASP A 1 80 ? -2.619 -2.583 -20.826 1.00 58.38 80 ASP A O 1
ATOM 648 N N . SER A 1 81 ? -3.912 -2.047 -22.575 1.00 59.88 81 SER A N 1
ATOM 649 C CA . SER A 1 81 ? -3.582 -0.614 -22.562 1.00 59.88 81 SER A CA 1
ATOM 650 C C . SER A 1 81 ? -4.009 0.112 -21.272 1.00 59.88 81 SER A C 1
ATOM 652 O O . SER A 1 81 ? -3.517 1.204 -20.979 1.00 59.88 81 SER A O 1
ATOM 654 N N . ASN A 1 82 ? -4.903 -0.502 -20.492 1.00 54.06 82 ASN A N 1
ATOM 655 C CA . ASN A 1 82 ? -5.370 -0.071 -19.179 1.00 54.06 82 ASN A CA 1
ATOM 656 C C . ASN A 1 82 ? -4.750 -0.883 -18.033 1.00 54.06 82 ASN A C 1
ATOM 658 O O . ASN A 1 82 ? -5.201 -0.756 -16.891 1.00 54.06 82 ASN A O 1
ATOM 662 N N . PHE A 1 83 ? -3.727 -1.706 -18.296 1.00 57.34 83 PHE A N 1
ATOM 663 C CA . PHE A 1 83 ? -3.013 -2.412 -17.241 1.00 57.34 83 PHE A CA 1
ATOM 664 C C . PHE A 1 83 ? -2.366 -1.397 -16.299 1.00 57.34 83 PHE A C 1
ATOM 666 O O . PHE A 1 83 ? -1.449 -0.653 -16.653 1.00 57.34 83 PHE A O 1
ATOM 673 N N . THR A 1 84 ? -2.873 -1.344 -15.074 1.00 61.28 84 THR A N 1
ATOM 674 C CA . THR A 1 84 ? -2.426 -0.400 -14.055 1.00 61.28 84 THR A CA 1
ATOM 675 C C . THR A 1 84 ? -2.382 -1.106 -12.713 1.00 61.28 84 THR A C 1
ATOM 677 O O . THR A 1 84 ? -3.190 -1.995 -12.455 1.00 61.28 84 THR A O 1
ATOM 680 N N . GLY A 1 85 ? -1.505 -0.675 -11.802 1.00 57.28 85 GLY A N 1
ATOM 681 C CA . GLY A 1 85 ? -1.515 -1.190 -10.423 1.00 57.28 85 GLY A CA 1
ATOM 682 C C . GLY A 1 85 ? -2.868 -1.013 -9.706 1.00 57.28 85 GLY A C 1
ATOM 683 O O . GLY A 1 85 ? -3.147 -1.696 -8.729 1.00 57.28 85 GLY A O 1
ATOM 684 N N . VAL A 1 86 ? -3.745 -0.141 -10.223 1.00 56.38 86 VAL A N 1
ATOM 685 C CA . VAL A 1 86 ? -5.108 0.121 -9.724 1.00 56.38 86 VAL A CA 1
ATOM 686 C C . VAL A 1 86 ? -6.117 -0.964 -10.137 1.00 56.38 86 VAL A C 1
ATOM 688 O O . VAL A 1 86 ? -7.210 -1.029 -9.572 1.00 56.38 86 VAL A O 1
ATOM 691 N N . TRP A 1 87 ? -5.773 -1.829 -11.094 1.00 60.84 87 TRP A N 1
ATOM 692 C CA . TRP A 1 87 ? -6.656 -2.893 -11.580 1.00 60.84 87 TRP A CA 1
ATOM 693 C C . TRP A 1 87 ? -6.702 -4.135 -10.695 1.00 60.84 87 TRP A C 1
ATOM 695 O O . TRP A 1 87 ? -7.623 -4.934 -10.844 1.00 60.84 87 TRP A O 1
ATOM 705 N N . SER A 1 88 ? -5.776 -4.293 -9.746 1.00 74.25 88 SER A N 1
ATOM 706 C CA . SER A 1 88 ? -5.908 -5.356 -8.749 1.00 74.25 88 SER A CA 1
ATOM 707 C C . SER A 1 88 ? -7.165 -5.098 -7.907 1.00 74.25 88 SER A C 1
ATOM 709 O O . SER A 1 88 ? -7.249 -4.109 -7.170 1.00 74.25 88 SER A O 1
ATOM 711 N N . ALA A 1 89 ? -8.163 -5.978 -8.046 1.00 81.81 89 ALA A N 1
ATOM 712 C CA . ALA A 1 89 ? -9.371 -5.955 -7.225 1.00 81.81 89 ALA A CA 1
ATOM 713 C C . ALA A 1 89 ? -9.006 -6.004 -5.733 1.00 81.81 89 ALA A C 1
ATOM 715 O O . ALA A 1 89 ? -9.567 -5.249 -4.938 1.00 81.81 89 ALA A O 1
ATOM 716 N N . ASP A 1 90 ? -7.986 -6.787 -5.388 1.00 86.25 90 ASP A N 1
ATOM 717 C CA . ASP A 1 90 ? -7.501 -6.950 -4.020 1.00 86.25 90 ASP A CA 1
ATOM 718 C C . ASP A 1 90 ? -6.876 -5.659 -3.491 1.00 86.25 90 ASP A C 1
ATOM 720 O O . ASP A 1 90 ? -7.167 -5.253 -2.370 1.00 86.25 90 ASP A O 1
ATOM 724 N N . HIS A 1 91 ? -6.121 -4.912 -4.308 1.00 89.25 91 HIS A N 1
ATOM 725 C CA . HIS A 1 91 ? -5.626 -3.594 -3.899 1.00 89.25 91 HIS A CA 1
ATOM 726 C C . HIS A 1 91 ? -6.783 -2.641 -3.551 1.00 89.25 91 HIS A C 1
ATOM 728 O O . HIS A 1 91 ? -6.723 -1.915 -2.558 1.00 89.25 91 HIS A O 1
ATOM 734 N N . ARG A 1 92 ? -7.880 -2.657 -4.323 1.00 88.00 92 ARG A N 1
ATOM 735 C CA . ARG A 1 92 ? -9.077 -1.861 -3.998 1.00 88.00 92 ARG A CA 1
ATOM 736 C C . ARG A 1 92 ? -9.699 -2.301 -2.674 1.00 88.00 92 ARG A C 1
ATOM 738 O O . ARG A 1 92 ? -10.060 -1.433 -1.878 1.00 88.00 92 ARG A O 1
ATOM 745 N N . VAL A 1 93 ? -9.807 -3.608 -2.439 1.00 92.62 93 VAL A N 1
ATOM 746 C CA . VAL A 1 93 ? -10.301 -4.165 -1.173 1.00 92.62 93 VAL A CA 1
ATOM 747 C C . VAL A 1 93 ? -9.401 -3.734 -0.017 1.00 92.62 93 VAL A C 1
ATOM 749 O O . VAL A 1 93 ? -9.904 -3.197 0.961 1.00 92.62 93 VAL A O 1
ATOM 752 N N . MET A 1 94 ? -8.079 -3.840 -0.146 1.00 94.00 94 MET A N 1
ATOM 753 C CA . MET A 1 94 ? -7.118 -3.407 0.874 1.00 94.00 94 MET A CA 1
ATOM 754 C C . MET A 1 94 ? -7.308 -1.937 1.264 1.00 94.00 94 MET A C 1
ATOM 756 O O . MET A 1 94 ? -7.371 -1.615 2.448 1.00 94.00 94 MET A O 1
ATOM 760 N N . ILE A 1 95 ? -7.472 -1.040 0.286 1.00 90.94 95 ILE A N 1
ATOM 761 C CA . ILE A 1 95 ? -7.736 0.382 0.553 1.00 90.94 95 ILE A CA 1
ATOM 762 C C . ILE A 1 95 ? -9.078 0.589 1.275 1.00 90.94 95 ILE A C 1
ATOM 764 O O . ILE A 1 95 ? -9.202 1.505 2.088 1.00 90.94 95 ILE A O 1
ATOM 768 N N . GLN A 1 96 ? -10.098 -0.227 0.997 1.00 91.00 96 GLN A N 1
ATOM 769 C CA . GLN A 1 96 ? -11.374 -0.177 1.719 1.00 91.00 96 GLN A CA 1
ATOM 770 C C . GLN A 1 96 ? -11.243 -0.703 3.153 1.00 91.00 96 GLN A C 1
ATOM 772 O O . GLN A 1 96 ? -11.807 -0.102 4.064 1.00 91.00 96 GLN A O 1
ATOM 777 N N . GLU A 1 97 ? -10.489 -1.781 3.361 1.00 94.19 97 GLU A N 1
ATOM 778 C CA . GLU A 1 97 ? -10.224 -2.353 4.684 1.00 94.19 97 GLU A CA 1
ATOM 779 C C . GLU A 1 97 ? -9.418 -1.381 5.559 1.00 94.19 97 GLU A C 1
ATOM 781 O O . GLU A 1 97 ? -9.785 -1.172 6.711 1.00 94.19 97 GLU A O 1
ATOM 786 N N . LEU A 1 98 ? -8.404 -0.692 5.015 1.00 91.50 98 LEU A N 1
ATOM 787 C CA . LEU A 1 98 ? -7.621 0.313 5.756 1.00 91.50 98 LEU A CA 1
ATOM 788 C C . LEU A 1 98 ? -8.505 1.384 6.413 1.00 91.50 98 LEU A C 1
ATOM 790 O O . LEU A 1 98 ? -8.238 1.808 7.533 1.00 91.50 98 LEU A O 1
ATOM 794 N N . LYS A 1 99 ? -9.602 1.786 5.761 1.00 88.19 99 LYS A N 1
ATOM 795 C CA . LYS A 1 99 ? -10.543 2.778 6.311 1.00 88.19 99 LYS A CA 1
ATOM 796 C C . LYS A 1 99 ? -11.279 2.291 7.562 1.00 88.19 99 LYS A C 1
ATOM 798 O O . LYS A 1 99 ? -11.776 3.116 8.322 1.00 88.19 99 LYS A O 1
ATOM 803 N N . LYS A 1 100 ? -11.353 0.976 7.787 1.00 90.31 100 LYS A N 1
ATOM 804 C CA . LYS A 1 100 ? -11.994 0.375 8.965 1.00 90.31 100 LYS A CA 1
ATOM 805 C C . LYS A 1 100 ? -11.108 0.430 10.210 1.00 90.31 100 LYS A C 1
ATOM 807 O O . LYS A 1 100 ? -11.600 0.225 11.311 1.00 90.31 100 LYS A O 1
ATOM 812 N N . LEU A 1 101 ? -9.820 0.756 10.076 1.00 87.19 101 LEU A N 1
ATOM 813 C CA . LEU A 1 101 ? -8.921 0.855 11.231 1.00 87.19 101 LEU A CA 1
ATOM 814 C C . LEU A 1 101 ? -9.335 1.971 12.199 1.00 87.19 101 LEU A C 1
ATOM 816 O O . LEU A 1 101 ? -9.209 1.807 13.409 1.00 87.19 101 LEU A O 1
ATOM 820 N N . ARG A 1 102 ? -9.915 3.066 11.691 1.00 78.69 102 ARG A N 1
ATOM 821 C CA . ARG A 1 102 ? -10.398 4.179 12.523 1.00 78.69 102 ARG A CA 1
ATOM 822 C C . ARG A 1 102 ? -11.548 3.796 13.449 1.00 78.69 102 ARG A C 1
ATOM 824 O O . ARG A 1 102 ? -11.644 4.344 14.537 1.00 78.69 102 ARG A O 1
ATOM 831 N N . THR A 1 103 ? -12.430 2.894 13.028 1.00 60.69 103 THR A N 1
ATOM 832 C CA . THR A 1 103 ? -13.593 2.490 13.837 1.00 60.69 103 THR A CA 1
ATOM 833 C C . THR A 1 103 ? -13.228 1.540 14.973 1.00 60.69 103 THR A C 1
ATOM 835 O O . THR A 1 103 ? -14.064 1.276 15.828 1.00 60.69 103 THR A O 1
ATOM 838 N N . SER A 1 104 ? -11.999 1.024 14.972 1.00 62.53 104 SER A N 1
ATOM 839 C CA . SER A 1 104 ? -11.553 -0.043 15.867 1.00 62.53 104 SER A CA 1
ATOM 840 C C . SER A 1 104 ? -10.431 0.390 16.816 1.00 62.53 104 SER A C 1
ATOM 842 O O . SER A 1 104 ? -9.969 -0.441 17.593 1.00 62.53 104 SER A O 1
ATOM 844 N N . SER A 1 105 ? -9.977 1.654 16.779 1.00 62.50 105 SER A N 1
ATOM 845 C CA . SER A 1 105 ? -8.878 2.098 17.644 1.00 62.50 105 SER A CA 1
ATOM 846 C C . SER A 1 105 ? -9.328 2.300 19.094 1.00 62.50 105 SER A C 1
ATOM 848 O O . SER A 1 105 ? -10.342 2.932 19.385 1.00 62.50 105 SER A O 1
ATOM 850 N N . THR A 1 106 ? -8.535 1.775 20.025 1.00 59.69 106 THR A N 1
ATOM 851 C CA . THR A 1 106 ? -8.739 1.857 21.480 1.00 59.69 106 THR A CA 1
ATOM 852 C C . THR A 1 106 ? -8.155 3.143 22.089 1.00 59.69 106 THR A C 1
ATOM 854 O O . THR A 1 106 ? -7.807 3.171 23.265 1.00 59.69 106 THR A O 1
ATOM 857 N N . GLY A 1 107 ? -8.027 4.213 21.296 1.00 64.00 107 GLY A N 1
ATOM 858 C CA . GLY A 1 107 ? -7.281 5.429 21.646 1.00 64.00 107 GLY A CA 1
ATOM 859 C C . GLY A 1 107 ? -5.903 5.503 20.975 1.00 64.00 107 GLY A C 1
ATOM 860 O O . GLY A 1 107 ? -5.510 4.603 20.234 1.00 64.00 107 GLY A O 1
ATOM 861 N N . TRP A 1 108 ? -5.190 6.612 21.187 1.00 69.88 108 TRP A N 1
ATOM 862 C CA . TRP A 1 108 ? -3.862 6.850 20.609 1.00 69.88 108 TRP A CA 1
ATOM 863 C C . TRP A 1 108 ? -2.815 5.999 21.345 1.00 69.88 108 TRP A C 1
ATOM 865 O O . TRP A 1 108 ? -2.670 6.119 22.562 1.00 69.88 108 TRP A 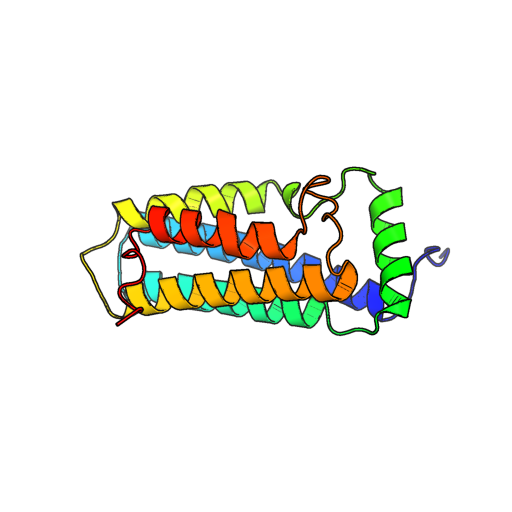O 1
ATOM 875 N N . SER A 1 109 ? -2.117 5.117 20.626 1.00 77.75 109 SER A N 1
ATOM 876 C CA . SER A 1 109 ? -1.119 4.187 21.172 1.00 77.75 109 SER A CA 1
ATOM 877 C C . SER A 1 109 ? 0.177 4.224 20.352 1.00 77.75 109 SER A C 1
ATOM 879 O O . SER A 1 109 ? 0.147 4.638 19.191 1.00 77.75 109 SER A O 1
ATOM 881 N N . PRO A 1 110 ? 1.322 3.759 20.890 1.00 83.38 110 PRO A N 1
ATOM 882 C CA . PRO A 1 110 ? 2.558 3.649 20.114 1.00 83.38 110 PRO A CA 1
ATOM 883 C C . PRO A 1 110 ? 2.392 2.852 18.811 1.00 83.38 110 PRO A C 1
ATOM 885 O O . PRO A 1 110 ? 2.961 3.222 17.788 1.00 83.38 110 PRO A O 1
ATOM 888 N N . SER A 1 111 ? 1.554 1.807 18.807 1.00 85.62 111 SER A N 1
ATOM 889 C CA . SER A 1 111 ? 1.299 1.019 17.594 1.00 85.62 111 SER A CA 1
ATOM 890 C C . SER A 1 111 ? 0.484 1.786 16.543 1.00 85.62 111 SER A C 1
ATOM 892 O O . SER A 1 111 ? 0.559 1.462 15.358 1.00 85.62 111 SER A O 1
ATOM 894 N N . HIS A 1 112 ? -0.280 2.809 16.946 1.00 87.00 112 HIS A N 1
ATOM 895 C CA . HIS A 1 112 ? -0.958 3.722 16.022 1.00 87.00 112 HIS A CA 1
ATOM 896 C C . HIS A 1 112 ? 0.049 4.650 15.326 1.00 87.00 112 HIS A C 1
ATOM 898 O O . HIS A 1 112 ? 0.024 4.742 14.099 1.00 87.00 112 HIS A O 1
ATOM 904 N N . CYS A 1 113 ? 1.025 5.200 16.059 1.00 87.69 113 CYS A N 1
ATOM 905 C CA . CYS A 1 113 ? 2.158 5.922 15.460 1.00 87.69 113 CYS A CA 1
ATOM 906 C C . CYS A 1 113 ? 2.944 5.034 14.485 1.00 87.69 113 CYS A C 1
ATOM 908 O O . CYS A 1 113 ? 3.218 5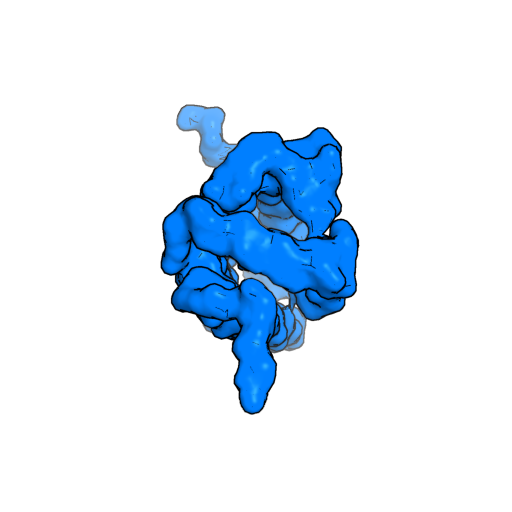.435 13.354 1.00 87.69 113 CYS A O 1
ATOM 910 N N . ASP A 1 114 ? 3.236 3.790 14.885 1.00 91.00 114 ASP A N 1
ATOM 911 C CA . ASP A 1 114 ? 3.934 2.829 14.026 1.00 91.00 114 ASP A CA 1
ATOM 912 C C . ASP A 1 114 ? 3.169 2.550 12.728 1.00 91.00 114 ASP A C 1
ATOM 914 O O . ASP A 1 114 ? 3.789 2.315 11.687 1.00 91.00 114 ASP A O 1
ATOM 918 N N . LEU A 1 115 ? 1.834 2.529 12.788 1.00 92.88 115 LEU A N 1
ATOM 919 C CA . LEU A 1 115 ? 0.971 2.352 11.624 1.00 92.88 115 LEU A CA 1
ATOM 920 C C . LEU A 1 115 ? 1.024 3.569 10.699 1.00 92.88 115 LEU A C 1
ATOM 922 O O . LEU A 1 115 ? 1.159 3.397 9.486 1.00 92.88 115 LEU A O 1
ATOM 926 N N . GLU A 1 116 ? 0.927 4.783 11.243 1.00 92.62 116 GLU A N 1
ATOM 927 C CA . GLU A 1 116 ? 1.057 6.014 10.458 1.00 92.62 116 GLU A CA 1
ATOM 928 C C . GLU A 1 116 ? 2.392 6.055 9.706 1.00 92.62 116 GLU A C 1
ATOM 930 O O . GLU A 1 116 ? 2.422 6.293 8.493 1.00 92.62 116 GLU A O 1
ATOM 935 N N . ASP A 1 117 ? 3.487 5.739 10.394 1.00 94.69 117 ASP A N 1
ATOM 936 C CA . ASP A 1 117 ? 4.821 5.679 9.801 1.00 94.69 117 ASP A CA 1
ATOM 937 C C . ASP A 1 117 ? 4.926 4.585 8.739 1.00 94.69 117 ASP A C 1
ATOM 939 O O . ASP A 1 117 ? 5.464 4.816 7.653 1.00 94.69 117 ASP A O 1
ATOM 943 N N . ALA A 1 118 ? 4.368 3.400 8.994 1.00 96.50 118 ALA A N 1
ATOM 944 C CA . ALA A 1 118 ? 4.360 2.316 8.018 1.00 96.50 118 ALA A CA 1
ATOM 945 C C . ALA A 1 118 ? 3.587 2.686 6.740 1.00 96.50 118 ALA A C 1
ATOM 947 O O . ALA A 1 118 ? 4.029 2.361 5.634 1.00 96.50 118 ALA A O 1
ATOM 948 N N . ILE A 1 119 ? 2.473 3.417 6.864 1.00 95.44 119 ILE A N 1
ATOM 949 C CA . ILE A 1 119 ? 1.728 3.959 5.720 1.00 95.44 119 ILE A CA 1
ATOM 950 C C . ILE A 1 119 ? 2.598 4.946 4.941 1.00 95.44 119 ILE A C 1
ATOM 952 O O . ILE A 1 119 ? 2.692 4.836 3.716 1.00 95.44 119 ILE A O 1
ATOM 956 N N . ARG A 1 120 ? 3.267 5.885 5.622 1.00 96.00 120 ARG A N 1
ATOM 957 C CA . ARG A 1 120 ? 4.166 6.855 4.972 1.00 96.00 120 ARG A CA 1
ATOM 958 C C . ARG A 1 120 ? 5.283 6.152 4.204 1.00 96.00 120 ARG A C 1
ATOM 960 O O . ARG A 1 120 ? 5.525 6.489 3.047 1.00 96.00 120 ARG A O 1
ATOM 967 N N . VAL A 1 121 ? 5.902 5.133 4.799 1.00 96.69 121 VAL A N 1
ATOM 968 C CA . VAL A 1 121 ? 6.952 4.323 4.161 1.00 96.69 121 VAL A CA 1
ATOM 969 C C . VAL A 1 121 ? 6.424 3.599 2.918 1.00 96.69 121 VAL A C 1
ATOM 971 O O . VAL A 1 121 ? 7.065 3.649 1.867 1.00 96.69 121 VAL A O 1
ATOM 974 N N . ALA A 1 122 ? 5.243 2.979 2.992 1.00 95.44 122 ALA A N 1
ATOM 975 C CA . ALA A 1 122 ? 4.634 2.296 1.850 1.00 95.44 122 ALA A CA 1
ATOM 976 C C . ALA A 1 122 ? 4.319 3.262 0.692 1.00 95.44 122 ALA A C 1
ATOM 978 O O . ALA A 1 122 ? 4.638 2.978 -0.465 1.00 95.44 122 ALA A O 1
ATOM 979 N N . TYR A 1 123 ? 3.755 4.438 0.987 1.00 94.69 123 TYR A N 1
ATOM 980 C CA . TYR A 1 123 ? 3.490 5.459 -0.033 1.00 94.69 123 TYR A CA 1
ATOM 981 C C . TYR A 1 123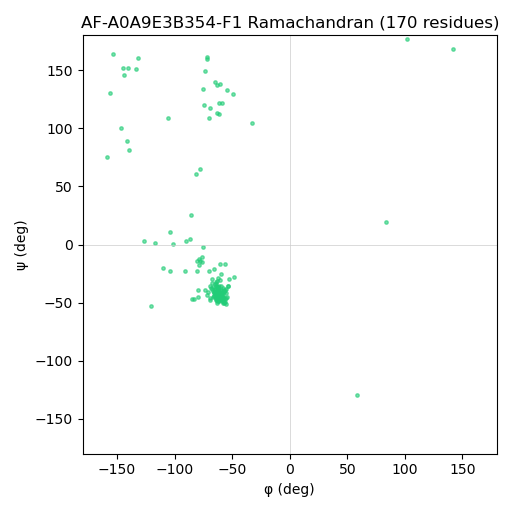 ? 4.770 6.057 -0.621 1.00 94.69 123 TYR A C 1
ATOM 983 O O . TYR A 1 123 ? 4.824 6.276 -1.832 1.00 94.69 123 TYR A O 1
ATOM 991 N N . ALA A 1 124 ? 5.805 6.284 0.191 1.00 94.19 124 ALA A N 1
ATOM 992 C CA . ALA A 1 124 ? 7.101 6.765 -0.278 1.00 94.19 124 ALA A CA 1
ATOM 993 C C . ALA A 1 124 ? 7.765 5.761 -1.229 1.00 94.19 124 ALA A C 1
ATOM 995 O O . ALA A 1 124 ? 8.231 6.148 -2.301 1.00 94.19 124 ALA A O 1
ATOM 996 N N . ALA A 1 125 ? 7.743 4.468 -0.892 1.00 93.31 125 ALA A N 1
ATOM 997 C CA . ALA A 1 125 ? 8.256 3.414 -1.763 1.00 93.31 125 ALA A CA 1
ATOM 998 C C . ALA A 1 125 ? 7.477 3.336 -3.085 1.00 93.31 125 ALA A C 1
ATOM 1000 O O . ALA A 1 125 ? 8.081 3.260 -4.153 1.00 93.31 125 ALA A O 1
ATOM 1001 N N . HIS A 1 126 ? 6.148 3.444 -3.043 1.00 90.88 126 HIS A N 1
ATOM 1002 C CA . HIS A 1 126 ? 5.328 3.467 -4.255 1.00 90.88 126 HIS A CA 1
ATOM 1003 C C . HIS A 1 126 ? 5.664 4.684 -5.133 1.00 90.88 126 HIS A C 1
ATOM 1005 O O . HIS A 1 126 ? 5.913 4.553 -6.333 1.00 90.88 126 HIS A O 1
ATOM 1011 N N . ALA A 1 127 ? 5.735 5.873 -4.532 1.00 89.88 127 ALA A N 1
ATOM 1012 C CA . ALA A 1 127 ? 6.076 7.103 -5.236 1.00 89.88 127 ALA A CA 1
ATOM 1013 C C . ALA A 1 127 ? 7.482 7.042 -5.852 1.00 89.88 127 ALA A C 1
ATOM 1015 O O . ALA A 1 127 ? 7.668 7.488 -6.985 1.00 89.88 127 ALA A O 1
ATOM 1016 N N . PHE A 1 128 ? 8.446 6.441 -5.149 1.00 89.44 128 PHE A N 1
ATOM 1017 C CA . PHE A 1 128 ? 9.798 6.216 -5.651 1.00 89.44 128 PHE A CA 1
ATOM 1018 C C . PHE A 1 128 ? 9.801 5.396 -6.943 1.00 89.44 128 PHE A C 1
ATOM 1020 O O . PHE A 1 128 ? 10.446 5.803 -7.903 1.00 89.44 128 PHE A O 1
ATOM 1027 N N . ILE A 1 129 ? 9.044 4.296 -7.017 1.00 85.75 129 ILE A N 1
ATOM 1028 C CA . ILE A 1 129 ? 8.957 3.470 -8.235 1.00 85.75 129 ILE A CA 1
ATOM 1029 C C . ILE A 1 129 ? 8.374 4.266 -9.394 1.00 85.75 129 ILE A C 1
ATOM 1031 O O . ILE A 1 129 ? 8.914 4.230 -10.500 1.00 85.75 129 ILE A O 1
ATOM 1035 N N . CYS A 1 130 ? 7.281 4.996 -9.147 1.00 82.88 130 CYS A N 1
ATOM 1036 C CA . CYS A 1 130 ? 6.687 5.847 -10.170 1.00 82.88 130 CYS A CA 1
ATOM 1037 C C . CYS A 1 130 ? 7.712 6.863 -10.683 1.00 82.88 130 CYS A C 1
ATOM 1039 O O . CYS A 1 130 ? 7.933 6.954 -11.884 1.00 82.88 130 CYS A O 1
ATOM 1041 N N . ARG A 1 131 ? 8.396 7.579 -9.787 1.00 85.56 131 ARG A N 1
ATOM 1042 C CA . ARG A 1 131 ? 9.395 8.573 -10.185 1.00 85.56 131 ARG A CA 1
ATOM 1043 C C . ARG A 1 131 ? 10.599 7.947 -10.890 1.00 85.56 131 ARG A C 1
ATOM 1045 O O . ARG A 1 131 ? 11.097 8.525 -11.844 1.00 85.56 131 ARG A O 1
ATOM 1052 N N . ARG A 1 132 ? 11.062 6.779 -10.446 1.00 84.38 132 ARG A N 1
ATOM 1053 C CA . ARG A 1 132 ? 12.218 6.088 -11.033 1.00 84.38 132 ARG A CA 1
ATOM 1054 C C . ARG A 1 132 ? 11.991 5.731 -12.496 1.00 84.38 132 ARG A C 1
ATOM 1056 O O . ARG A 1 132 ? 12.907 5.887 -13.283 1.00 84.38 132 ARG A O 1
ATOM 1063 N N . PHE A 1 133 ? 10.802 5.235 -12.827 1.00 81.44 133 PHE A N 1
ATOM 1064 C CA . PHE A 1 133 ? 10.541 4.631 -14.133 1.00 81.44 133 PHE A CA 1
ATOM 1065 C C . PHE A 1 133 ? 9.739 5.502 -15.096 1.00 81.44 133 PHE A C 1
ATOM 1067 O O . PHE A 1 133 ? 9.756 5.266 -16.302 1.00 81.44 133 PHE A O 1
ATOM 1074 N N . VAL A 1 134 ? 8.977 6.466 -14.578 1.00 77.75 134 VAL A N 1
ATOM 1075 C CA . VAL A 1 134 ? 8.205 7.401 -15.407 1.00 77.75 134 VAL A CA 1
ATOM 1076 C C . VAL A 1 134 ? 8.491 8.864 -15.071 1.00 77.75 134 VAL A C 1
ATOM 1078 O O . VAL A 1 134 ? 7.885 9.744 -15.659 1.00 77.75 134 VAL A O 1
ATOM 1081 N N . GLY A 1 135 ? 9.408 9.166 -14.147 1.00 82.62 135 GLY A N 1
ATOM 1082 C CA . GLY A 1 135 ? 9.776 10.547 -13.826 1.00 82.62 135 GLY A CA 1
ATOM 1083 C C . GLY A 1 135 ? 8.589 11.394 -13.357 1.00 82.62 135 GLY A C 1
ATOM 1084 O O . GLY A 1 135 ? 7.836 11.012 -12.450 1.00 82.62 135 GLY A O 1
ATOM 1085 N N . ASP A 1 136 ? 8.450 12.561 -13.985 1.00 83.06 136 ASP A N 1
ATOM 1086 C CA . ASP A 1 136 ? 7.315 13.476 -13.834 1.00 83.06 136 ASP A CA 1
ATOM 1087 C C . ASP A 1 136 ? 6.148 13.151 -14.782 1.00 83.06 136 ASP A C 1
ATOM 1089 O O . ASP A 1 136 ? 5.140 13.855 -14.775 1.00 83.06 136 ASP A O 1
ATOM 1093 N N . ASP A 1 137 ? 6.216 12.066 -15.556 1.00 75.50 137 ASP A N 1
ATOM 1094 C CA . ASP A 1 137 ? 5.086 11.660 -16.378 1.00 75.50 137 ASP A CA 1
ATOM 1095 C C . ASP A 1 137 ? 3.935 11.084 -15.549 1.00 75.50 137 ASP A C 1
ATOM 1097 O O . ASP A 1 137 ? 4.028 10.630 -14.397 1.00 75.50 137 ASP A O 1
ATOM 1101 N N . SER A 1 138 ? 2.788 11.089 -16.210 1.00 66.81 138 SER A N 1
ATOM 1102 C CA . SER A 1 138 ? 1.575 10.446 -15.754 1.00 66.81 138 SER A CA 1
ATOM 1103 C C . SER A 1 138 ? 1.791 8.933 -15.581 1.00 66.81 138 SER A C 1
ATOM 1105 O O . SER A 1 138 ? 2.424 8.281 -16.418 1.00 66.81 138 SER A O 1
ATOM 1107 N N . SER A 1 139 ? 1.256 8.347 -14.506 1.00 69.12 139 SER A N 1
ATOM 1108 C CA . SER A 1 139 ? 1.264 6.885 -14.385 1.00 69.12 139 SER A CA 1
ATOM 1109 C C . SER A 1 139 ? 0.265 6.279 -15.369 1.00 69.12 139 SER A C 1
ATOM 1111 O O . SER A 1 139 ? -0.701 6.932 -15.767 1.00 69.12 139 SER A O 1
ATOM 1113 N N . LEU A 1 140 ? 0.424 4.991 -15.695 1.00 65.69 140 LEU A N 1
ATOM 1114 C CA . LEU A 1 140 ? -0.575 4.269 -16.497 1.00 65.69 140 LEU A CA 1
ATOM 1115 C C . LEU A 1 140 ? -1.993 4.404 -15.893 1.00 65.69 140 LEU A C 1
ATOM 1117 O O . LEU A 1 140 ? -2.980 4.403 -16.622 1.00 65.69 140 LEU A O 1
ATOM 1121 N N . ALA A 1 141 ? -2.091 4.558 -14.564 1.00 63.88 141 ALA A N 1
ATOM 1122 C CA . ALA A 1 141 ? -3.345 4.686 -13.820 1.00 63.88 141 ALA A CA 1
ATOM 1123 C C . ALA A 1 141 ? -3.970 6.086 -13.837 1.00 63.88 141 ALA A C 1
ATOM 1125 O O . ALA A 1 141 ? -5.165 6.224 -13.581 1.00 63.88 141 ALA A O 1
ATOM 1126 N N . ASN A 1 142 ? -3.184 7.135 -14.074 1.00 62.91 142 ASN A N 1
ATOM 1127 C CA . ASN A 1 142 ? -3.656 8.512 -14.025 1.00 62.91 142 ASN A CA 1
ATOM 1128 C C . ASN A 1 142 ? -2.906 9.352 -15.054 1.00 62.91 142 ASN A C 1
ATOM 1130 O O . ASN A 1 142 ? -1.801 9.802 -14.775 1.00 62.91 142 ASN A O 1
ATOM 1134 N N . LYS A 1 143 ? -3.549 9.603 -16.202 1.00 66.25 143 LYS A N 1
ATOM 1135 C CA . LYS A 1 143 ? -2.969 10.285 -17.374 1.00 66.25 143 LYS A CA 1
ATOM 1136 C C . LYS A 1 143 ? -2.809 11.809 -17.232 1.00 66.25 143 LYS A C 1
ATOM 1138 O O . LYS A 1 143 ? -2.355 12.452 -18.168 1.00 66.25 143 LYS A O 1
ATOM 1143 N N . LYS A 1 144 ? -3.230 12.411 -16.111 1.00 69.62 144 LYS A N 1
ATOM 1144 C CA . LYS A 1 144 ? -3.348 13.881 -15.984 1.00 69.62 144 LYS A CA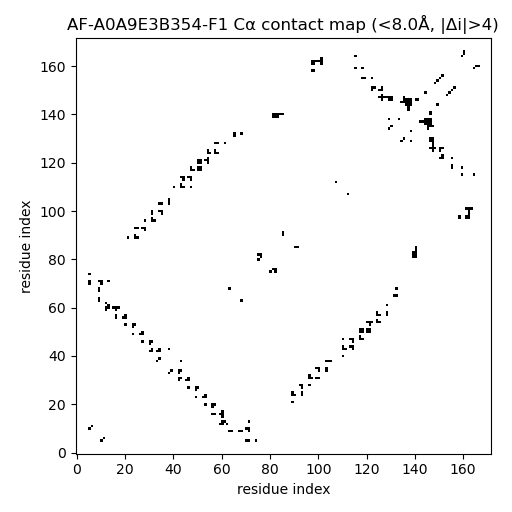 1
ATOM 1145 C C . LYS A 1 144 ? -2.333 14.538 -15.049 1.00 69.62 144 LYS A C 1
ATOM 1147 O O . LYS A 1 144 ? -2.162 15.748 -15.119 1.00 69.62 144 LYS A O 1
ATOM 1152 N N . VAL A 1 145 ? -1.717 13.781 -14.142 1.00 73.06 145 VAL A N 1
ATOM 1153 C CA . VAL A 1 145 ? -0.853 14.315 -13.075 1.00 73.06 145 VAL A CA 1
ATOM 1154 C C . VAL A 1 145 ? 0.300 13.337 -12.844 1.00 73.06 145 VAL A C 1
ATOM 1156 O O . VAL A 1 145 ? 0.053 12.128 -12.932 1.00 73.06 145 VAL A O 1
ATOM 1159 N N . PRO A 1 146 ? 1.518 13.811 -12.507 1.00 80.56 146 PRO A N 1
ATOM 1160 C CA . PRO A 1 146 ? 2.624 12.929 -12.154 1.00 80.56 146 PRO A CA 1
ATOM 1161 C C . PRO A 1 146 ? 2.198 11.887 -11.111 1.00 80.56 146 PRO A C 1
ATOM 1163 O O . PRO A 1 146 ? 1.589 12.208 -10.078 1.00 80.56 146 PRO A O 1
ATOM 1166 N N . GLY A 1 147 ? 2.496 10.615 -11.388 1.00 81.25 147 GLY A N 1
ATOM 1167 C CA . GLY A 1 147 ? 2.026 9.499 -10.561 1.00 81.25 147 GLY A CA 1
ATOM 1168 C C . GLY A 1 147 ? 2.518 9.591 -9.115 1.00 81.25 147 GLY A C 1
ATOM 1169 O O . GLY A 1 147 ? 1.735 9.444 -8.175 1.00 81.25 147 GLY A O 1
ATOM 1170 N N . HIS A 1 148 ? 3.801 9.917 -8.942 1.00 85.25 148 HIS A N 1
ATOM 1171 C CA . HIS A 1 148 ? 4.438 10.030 -7.632 1.00 85.25 148 HIS A CA 1
ATOM 1172 C C . HIS A 1 148 ? 3.857 11.184 -6.791 1.00 85.25 148 HIS A C 1
ATOM 1174 O O . HIS A 1 148 ? 3.607 10.997 -5.601 1.00 85.25 148 HIS A O 1
ATOM 1180 N N . LYS A 1 149 ? 3.543 12.336 -7.407 1.00 86.81 149 LYS A N 1
ATOM 1181 C CA . LYS A 1 149 ? 2.887 13.467 -6.721 1.00 86.81 149 LYS A CA 1
ATOM 1182 C C . LYS A 1 149 ? 1.481 13.108 -6.272 1.00 86.81 149 LYS A C 1
ATOM 1184 O O . LYS A 1 149 ? 1.122 13.324 -5.123 1.00 86.81 149 LYS A O 1
ATOM 1189 N N . THR A 1 150 ? 0.704 12.449 -7.135 1.00 86.88 150 THR A N 1
ATOM 1190 C CA . THR A 1 150 ? -0.655 12.005 -6.778 1.00 86.88 150 THR A CA 1
ATOM 1191 C C . THR A 1 150 ? -0.646 11.079 -5.552 1.00 86.88 150 THR A C 1
ATOM 1193 O O . THR A 1 150 ? -1.518 11.178 -4.685 1.00 86.88 150 THR A O 1
ATOM 1196 N N . LEU A 1 151 ? 0.342 10.185 -5.452 1.00 88.56 151 LEU A N 1
ATOM 1197 C CA . LEU A 1 151 ? 0.496 9.294 -4.302 1.00 88.56 151 LEU A CA 1
ATOM 1198 C C . LEU A 1 151 ? 0.768 10.070 -3.009 1.00 88.56 151 LEU A C 1
ATOM 1200 O O . LEU A 1 151 ? 0.062 9.854 -2.024 1.00 88.56 151 LEU A O 1
ATOM 1204 N N . LEU A 1 152 ? 1.738 10.985 -3.025 1.00 90.75 152 LEU A N 1
ATOM 1205 C CA . LEU A 1 152 ? 2.207 11.690 -1.827 1.00 90.75 152 LEU A CA 1
ATOM 1206 C C . LEU A 1 152 ? 1.305 12.856 -1.407 1.00 90.75 152 LEU A C 1
ATOM 1208 O O . LEU A 1 152 ? 1.072 13.050 -0.220 1.00 90.75 152 LEU A O 1
ATOM 1212 N N . GLU A 1 153 ? 0.772 13.617 -2.356 1.00 90.88 153 GLU A N 1
ATOM 1213 C CA . GLU A 1 153 ? 0.038 14.860 -2.080 1.00 90.88 153 GLU A CA 1
ATOM 1214 C C . GLU A 1 153 ? -1.466 14.625 -1.907 1.00 90.88 153 GLU A C 1
ATOM 1216 O O . GLU A 1 153 ? -2.160 15.422 -1.278 1.00 90.88 153 GLU A O 1
ATOM 1221 N N . LYS A 1 154 ? -2.000 13.523 -2.453 1.00 89.69 154 LYS A N 1
ATOM 1222 C CA . LYS A 1 154 ? -3.443 13.246 -2.441 1.00 89.69 154 LYS A CA 1
ATOM 1223 C C . LYS A 1 154 ? -3.801 11.950 -1.737 1.00 89.69 154 LYS A C 1
ATOM 1225 O O . LYS A 1 154 ? -4.686 11.959 -0.885 1.00 89.69 154 LYS A O 1
ATOM 1230 N N . PHE A 1 155 ? -3.192 10.826 -2.107 1.00 90.56 155 PHE A N 1
ATOM 1231 C CA . PHE A 1 155 ? -3.630 9.529 -1.585 1.00 90.56 155 PHE A CA 1
ATOM 1232 C C . PHE A 1 155 ? -3.110 9.243 -0.178 1.00 90.56 155 PHE A C 1
ATOM 1234 O O . PHE A 1 155 ? -3.914 8.870 0.671 1.00 90.56 155 PHE A O 1
ATOM 1241 N N . MET A 1 156 ? -1.829 9.488 0.100 1.00 93.31 156 MET A N 1
ATOM 1242 C CA . MET A 1 156 ? -1.262 9.302 1.437 1.00 93.31 156 MET A CA 1
ATOM 1243 C C . MET A 1 156 ? -1.991 10.144 2.502 1.00 93.31 156 MET A C 1
ATOM 1245 O O . MET A 1 156 ? -2.456 9.550 3.477 1.00 93.31 156 MET A O 1
ATOM 1249 N N . PRO A 1 157 ? -2.211 11.467 2.327 1.00 91.44 157 PRO A N 1
ATOM 1250 C CA . PRO A 1 157 ? -2.895 12.272 3.339 1.00 91.44 157 PRO A CA 1
ATOM 1251 C C . PRO A 1 157 ? -4.341 11.822 3.568 1.00 91.44 157 PRO A C 1
ATOM 1253 O O . PRO A 1 157 ? -4.816 11.805 4.698 1.00 91.44 157 PRO A O 1
ATOM 1256 N N . ARG A 1 158 ? -5.042 11.395 2.507 1.00 90.94 158 ARG A N 1
ATOM 1257 C CA . ARG A 1 158 ? -6.405 10.853 2.621 1.00 90.94 158 ARG A CA 1
ATOM 1258 C C . ARG A 1 158 ? -6.447 9.547 3.404 1.00 90.94 158 ARG A C 1
ATOM 1260 O O . ARG A 1 158 ? -7.373 9.357 4.185 1.00 90.94 158 ARG A O 1
ATOM 1267 N N . THR A 1 159 ? -5.483 8.657 3.188 1.00 91.19 159 THR A N 1
ATOM 1268 C CA . THR A 1 159 ? -5.390 7.392 3.926 1.00 91.19 159 THR A CA 1
ATOM 1269 C C . THR A 1 159 ? -5.073 7.647 5.396 1.00 91.19 159 THR A C 1
ATOM 1271 O O . THR A 1 159 ? -5.766 7.109 6.253 1.00 91.19 159 THR A O 1
ATOM 1274 N N . LEU A 1 160 ? -4.116 8.532 5.692 1.00 91.06 160 LEU A N 1
ATOM 1275 C CA . LEU A 1 160 ? -3.791 8.949 7.060 1.00 91.06 160 LEU A CA 1
ATOM 1276 C C . LEU A 1 160 ? -5.014 9.557 7.772 1.00 91.06 160 LEU A C 1
ATOM 1278 O O . LEU A 1 160 ? -5.397 9.107 8.850 1.00 91.06 160 LEU A O 1
ATOM 1282 N N . ALA A 1 161 ? -5.719 10.493 7.132 1.00 88.81 161 ALA A N 1
ATOM 1283 C CA . ALA A 1 161 ? -6.944 11.071 7.690 1.00 88.81 161 ALA A CA 1
ATOM 1284 C C . ALA A 1 161 ? -8.050 10.019 7.914 1.00 88.81 161 ALA A C 1
ATOM 1286 O O . ALA A 1 161 ? -8.806 10.083 8.890 1.00 88.81 161 ALA A O 1
ATOM 1287 N N . ALA A 1 162 ? -8.149 9.026 7.023 1.00 86.88 162 ALA A N 1
ATOM 1288 C CA . ALA A 1 162 ? -9.126 7.951 7.140 1.00 86.88 162 ALA A CA 1
ATOM 1289 C C . ALA A 1 162 ? -8.854 7.022 8.328 1.00 86.88 162 ALA A C 1
ATOM 1291 O O . ALA A 1 162 ? -9.820 6.510 8.884 1.00 86.88 162 ALA A O 1
ATOM 1292 N N . ILE A 1 1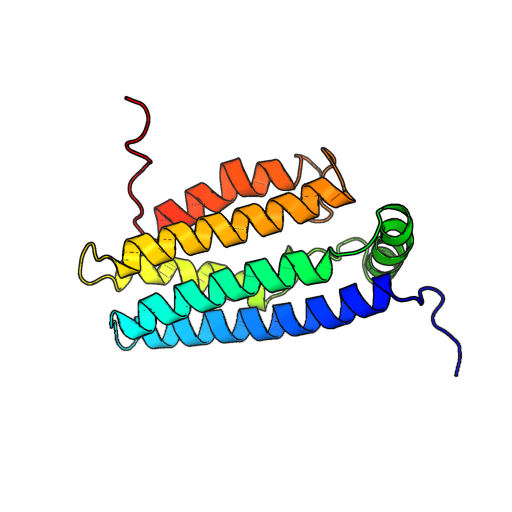63 ? -7.595 6.845 8.744 1.00 86.00 163 ILE A N 1
ATOM 1293 C CA . ILE A 1 163 ? -7.224 6.046 9.927 1.00 86.00 163 ILE A CA 1
ATOM 1294 C C . ILE A 1 163 ? -7.174 6.859 11.231 1.00 86.00 163 ILE A C 1
ATOM 1296 O O . ILE A 1 163 ? -6.846 6.317 12.285 1.00 86.00 163 ILE A O 1
ATOM 1300 N N . GLY A 1 164 ? -7.525 8.148 11.172 1.00 82.25 164 GLY A N 1
ATOM 1301 C CA . GLY A 1 164 ? -7.555 9.032 12.338 1.00 82.25 164 GLY A CA 1
ATOM 1302 C C . GLY A 1 164 ? -6.206 9.651 12.706 1.00 82.25 164 GLY A C 1
ATOM 1303 O O . GLY A 1 164 ? -6.066 10.105 13.836 1.00 82.25 164 GLY A O 1
ATOM 1304 N N . ALA A 1 165 ? -5.242 9.692 11.781 1.00 79.62 165 ALA A N 1
ATOM 1305 C CA . ALA A 1 165 ? -4.000 10.427 11.993 1.00 79.62 165 ALA A CA 1
ATOM 1306 C C . ALA A 1 165 ? -4.278 11.927 12.158 1.00 79.62 165 ALA A C 1
ATOM 1308 O O . ALA A 1 165 ? -5.085 12.502 11.413 1.00 79.62 165 ALA A O 1
ATOM 1309 N N . ALA A 1 166 ? -3.605 12.569 13.112 1.00 62.09 166 ALA A N 1
ATOM 1310 C CA . ALA A 1 166 ? -3.685 14.015 13.260 1.00 62.09 166 ALA A CA 1
ATOM 1311 C C . ALA A 1 166 ? -3.068 14.697 12.021 1.00 62.09 166 ALA A C 1
ATOM 1313 O O . ALA A 1 166 ? -2.042 14.237 11.509 1.00 62.09 166 ALA A O 1
ATOM 1314 N N . PRO A 1 167 ? -3.651 15.796 11.505 1.00 53.84 167 PRO A N 1
ATOM 1315 C CA . PRO A 1 167 ? -2.955 16.615 10.521 1.00 53.84 167 PRO A CA 1
ATOM 1316 C C . PRO A 1 167 ? -1.645 17.100 11.154 1.00 53.84 167 PRO A C 1
ATOM 1318 O O . PRO A 1 167 ? -1.689 17.699 12.223 1.00 53.84 167 PRO A O 1
ATOM 1321 N N . ASN A 1 168 ? -0.507 16.782 10.521 1.00 46.16 168 ASN A N 1
ATOM 1322 C CA . ASN A 1 168 ? 0.851 17.077 10.995 1.00 46.16 168 ASN A CA 1
ATOM 1323 C C . ASN A 1 168 ? 0.922 18.394 11.794 1.00 46.16 168 ASN A C 1
ATOM 1325 O O . ASN A 1 168 ? 0.970 19.475 11.209 1.00 46.16 168 ASN A O 1
ATOM 1329 N N . SER A 1 169 ? 1.029 18.310 13.117 1.00 34.16 169 SER A N 1
ATOM 1330 C CA . SER A 1 169 ? 1.528 19.397 13.958 1.00 34.16 169 SER A CA 1
ATOM 1331 C C . SER A 1 169 ? 3.058 19.388 13.923 1.00 34.16 169 SER A C 1
ATOM 1333 O O . SER A 1 169 ? 3.719 19.180 14.932 1.00 34.16 169 SER A O 1
ATOM 1335 N N . GLN A 1 170 ? 3.631 19.565 12.731 1.00 36.22 170 GLN A N 1
ATOM 1336 C CA . GLN A 1 170 ? 5.053 19.862 12.547 1.00 36.22 170 GLN A CA 1
ATOM 1337 C C . GLN A 1 170 ? 5.210 20.898 11.433 1.00 36.22 170 GLN A C 1
ATOM 1339 O O . GLN A 1 170 ? 5.453 20.575 10.272 1.00 36.22 170 GLN A O 1
ATOM 1344 N N . ALA A 1 171 ? 5.003 22.150 11.833 1.00 31.53 171 ALA A N 1
ATOM 1345 C CA . ALA A 1 171 ? 5.579 23.359 11.258 1.00 31.53 171 ALA A CA 1
ATOM 1346 C C . ALA A 1 171 ? 5.490 24.442 12.350 1.00 31.53 171 ALA A C 1
ATOM 1348 O O . ALA A 1 171 ? 4.588 25.277 12.341 1.00 31.53 171 ALA A O 1
ATOM 1349 N N . ALA A 1 172 ? 6.370 24.337 13.344 1.00 30.02 172 ALA A N 1
ATOM 1350 C CA . ALA A 1 172 ? 6.713 25.401 14.280 1.00 30.02 172 ALA A CA 1
ATOM 1351 C C . ALA A 1 172 ? 8.231 25.367 14.462 1.00 30.02 172 ALA A C 1
ATOM 1353 O O . ALA A 1 172 ? 8.753 24.237 14.609 1.00 30.02 172 ALA A O 1
#

Solvent-accessible surface area (backbone atoms only — not comparable to full-atom values): 9363 Å² total; per-residue (Å²): 134,84,77,57,96,64,74,54,72,55,49,51,39,34,54,52,26,51,54,52,45,52,55,47,45,53,53,39,40,52,34,45,53,50,21,62,76,52,69,40,64,70,39,43,37,51,36,19,53,45,34,44,49,49,22,53,37,46,49,57,37,55,73,59,64,69,85,54,45,57,54,45,52,51,60,42,46,75,75,34,84,74,60,28,87,79,67,42,66,60,55,55,48,33,61,56,50,51,47,49,50,42,82,45,59,92,64,94,45,75,42,52,54,47,33,54,50,17,51,52,49,28,43,50,35,53,22,47,50,37,34,72,77,46,44,76,40,45,32,79,75,38,84,86,49,30,36,24,55,48,36,62,75,50,49,44,55,51,52,41,52,43,44,63,50,75,79,80,91,76,87,128

pLDDT: mean 81.2, std 15.16, range [30.02, 97.94]

Nearest PDB structures (foldseek):
  2xhe-assembly1_B  TM=3.421E-01  e=4.949E-01  Monosiga brevicollis
  8uao-assembly1_B  TM=4.424E-01  e=2.828E+00  synthetic construct
  6zmq-assembly1_A  TM=3.435E-01  e=1.395E+00  Thermus thermophilus HB27
  6tl3-assembly1_A-2  TM=2.024E-01  e=2.132E+00  Homo sapiens